Protein AF-A0A1G9X9G5-F1 (afdb_monomer)

Solvent-accessible surface area (backbone atoms only — not comparable to full-atom values): 7232 Å² total; per-residue (Å²): 99,70,70,59,36,52,51,33,50,52,51,41,43,50,40,53,40,48,45,57,57,47,45,21,74,37,79,65,24,76,74,40,102,85,41,44,42,67,94,34,72,64,38,54,49,52,40,50,50,49,48,48,66,48,49,55,49,48,52,45,43,72,76,61,45,75,68,42,57,58,57,50,48,52,53,42,47,54,49,44,67,50,30,52,58,50,38,52,50,51,53,60,44,34,76,73,78,50,86,47,74,67,59,52,50,43,42,52,43,25,53,51,39,44,52,39,42,52,51,31,51,53,47,71,64,60,69,78,90,75,82,128

Radius of gyration: 16.5 Å; Cα contacts (8 Å, |Δi|>4): 111; chains: 1; bounding box: 45×24×54 Å

Sequence (132 aa):
MKRKVIIFTIISALLYSLIIILTTLTPLADMGENANQFNTAGMWLAVGMVLFCYFVPLLFFLFGLTWIKYVMAALCGIGLLSFLPMFLGILLYMTKDGVSFILFAVLVTCGAGIIINLMWYFAAFRTNRLKS

Mean predicted aligned error: 6.29 Å

pLDDT: mean 83.93, std 9.96, range [38.59, 93.31]

Secondary structure (DSSP, 8-state):
-HHHHHHHHHHHHHHHHHHHHHHHTSGGGGS-TTPPPTT-HHHHHHHHHHHHHHHHHHHHHHTT-TTHHHHHHHHHHHHHHHHHHHHHHHHHHHHHH---HHHHHHHHHHHHHHHHHHHHHHHHH-------

Organism: NCBI:txid482461

Structure (mmCIF, N/CA/C/O backbone):
data_AF-A0A1G9X9G5-F1
#
_entry.id   AF-A0A1G9X9G5-F1
#
loop_
_atom_site.group_PDB
_atom_site.id
_atom_site.type_symbol
_atom_site.label_atom_id
_atom_site.label_alt_id
_atom_site.label_comp_id
_atom_site.label_asym_id
_atom_site.label_entity_id
_atom_site.label_seq_id
_atom_site.pdbx_PDB_ins_code
_atom_site.Cartn_x
_atom_site.Cartn_y
_atom_site.Cartn_z
_atom_site.occupancy
_atom_site.B_iso_or_equiv
_atom_site.auth_seq_id
_atom_site.auth_comp_id
_atom_site.auth_asym_id
_atom_site.auth_atom_id
_atom_site.pdbx_PDB_model_num
ATOM 1 N N . MET A 1 1 ? -11.070 7.541 16.615 1.00 60.31 1 MET A N 1
ATOM 2 C CA . MET A 1 1 ? -10.444 6.288 16.126 1.00 60.31 1 MET A CA 1
ATOM 3 C C . MET A 1 1 ? -10.942 5.902 14.741 1.00 60.31 1 MET A C 1
ATOM 5 O O . MET A 1 1 ? -10.125 5.900 13.832 1.00 60.31 1 MET A O 1
ATOM 9 N N . LYS A 1 2 ? -12.256 5.689 14.545 1.00 70.38 2 LYS A N 1
ATOM 10 C CA . LYS A 1 2 ? -12.837 5.224 13.267 1.00 70.38 2 LYS A CA 1
ATOM 11 C C . LYS A 1 2 ? -12.366 6.005 12.027 1.00 70.38 2 LYS A C 1
ATOM 13 O O . LYS A 1 2 ? -11.862 5.399 11.096 1.00 70.38 2 LYS A O 1
ATOM 18 N N . ARG A 1 3 ? -12.403 7.346 12.059 1.00 81.00 3 ARG A N 1
ATOM 19 C CA . ARG A 1 3 ? -11.950 8.202 10.940 1.00 81.00 3 ARG A CA 1
ATOM 20 C C . ARG A 1 3 ? -10.485 7.983 10.531 1.00 81.00 3 ARG A C 1
ATOM 22 O O . ARG A 1 3 ? -10.195 7.986 9.346 1.00 81.00 3 ARG A O 1
ATOM 29 N N . LYS A 1 4 ? -9.568 7.778 11.486 1.00 83.69 4 LYS A N 1
ATOM 30 C CA . LYS A 1 4 ? -8.143 7.543 11.176 1.00 83.69 4 LYS A CA 1
ATOM 31 C C . LYS A 1 4 ? -7.939 6.185 10.507 1.00 83.69 4 LYS A C 1
ATOM 33 O O . LYS A 1 4 ? -7.230 6.109 9.518 1.00 83.69 4 LYS A O 1
ATOM 38 N N . VAL A 1 5 ? -8.611 5.151 11.019 1.00 82.81 5 VAL A N 1
ATOM 39 C CA . VAL A 1 5 ? -8.597 3.801 10.434 1.00 82.81 5 VAL A CA 1
ATOM 40 C C . VAL A 1 5 ? -9.114 3.845 8.996 1.00 82.81 5 VAL A C 1
ATOM 42 O O . VAL A 1 5 ? -8.434 3.354 8.108 1.00 82.81 5 VAL A O 1
ATOM 45 N N . ILE A 1 6 ? -10.243 4.523 8.755 1.00 85.75 6 ILE A N 1
ATOM 46 C CA . ILE A 1 6 ? -10.819 4.683 7.410 1.00 85.75 6 ILE A CA 1
ATOM 47 C C . ILE A 1 6 ? -9.835 5.379 6.461 1.00 85.75 6 ILE A C 1
ATOM 49 O O . ILE A 1 6 ? -9.564 4.864 5.381 1.00 85.75 6 ILE A O 1
ATOM 53 N N . ILE A 1 7 ? -9.266 6.517 6.875 1.00 88.25 7 ILE A N 1
ATOM 54 C CA . ILE A 1 7 ? -8.310 7.273 6.051 1.00 88.25 7 ILE A CA 1
ATOM 55 C C . ILE A 1 7 ? -7.086 6.414 5.717 1.00 88.25 7 ILE A C 1
ATOM 57 O O . ILE A 1 7 ? -6.708 6.326 4.554 1.00 88.25 7 ILE A O 1
ATOM 61 N N . PHE A 1 8 ? -6.488 5.743 6.704 1.00 88.19 8 PHE A N 1
ATOM 62 C CA . PHE A 1 8 ? -5.314 4.904 6.464 1.00 88.19 8 PHE A CA 1
ATOM 63 C C . PHE A 1 8 ? -5.625 3.680 5.598 1.00 88.19 8 PHE A C 1
ATOM 65 O O . PHE A 1 8 ? -4.789 3.305 4.784 1.00 88.19 8 PHE A O 1
ATOM 72 N N . THR A 1 9 ? -6.820 3.090 5.704 1.0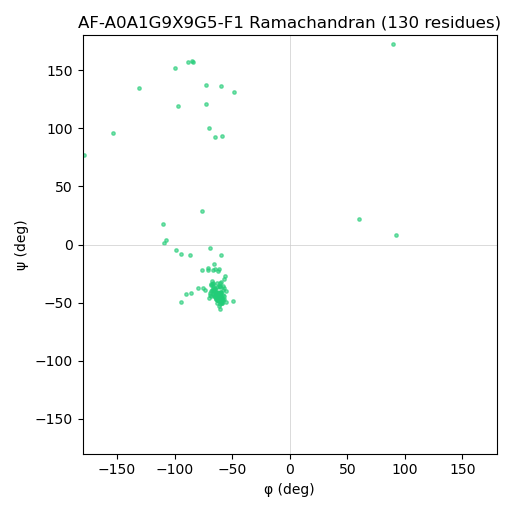0 86.69 9 THR A N 1
ATOM 73 C CA . THR A 1 9 ? -7.247 2.002 4.812 1.00 86.69 9 THR A CA 1
ATOM 74 C C . THR A 1 9 ? -7.371 2.480 3.369 1.00 86.69 9 THR A C 1
ATOM 76 O O . THR A 1 9 ? -6.858 1.812 2.477 1.00 86.69 9 THR A O 1
ATOM 79 N N . ILE A 1 10 ? -7.989 3.642 3.135 1.00 89.00 10 ILE A N 1
ATOM 80 C CA . ILE A 1 10 ? -8.127 4.210 1.786 1.00 89.00 10 ILE A CA 1
ATOM 81 C C . ILE A 1 10 ? -6.750 4.541 1.203 1.00 89.00 10 ILE A C 1
ATOM 83 O O . ILE A 1 10 ? -6.456 4.158 0.075 1.00 89.00 10 ILE A O 1
ATOM 87 N N . ILE A 1 11 ? -5.881 5.200 1.976 1.00 90.31 11 ILE A N 1
ATOM 88 C CA . ILE A 1 11 ? -4.522 5.532 1.523 1.00 90.31 11 ILE A CA 1
ATOM 89 C C . ILE A 1 11 ? -3.727 4.255 1.224 1.00 90.31 11 ILE A C 1
ATOM 91 O O . ILE A 1 11 ? -3.069 4.185 0.192 1.00 90.31 11 ILE A O 1
ATOM 95 N N . SER A 1 12 ? -3.809 3.234 2.083 1.00 87.88 12 SER A N 1
ATOM 96 C CA . SER A 1 12 ? -3.130 1.950 1.861 1.00 87.88 12 SER A CA 1
ATOM 97 C C . SER A 1 12 ? -3.620 1.271 0.576 1.00 87.88 12 SER A C 1
ATOM 99 O O . SER A 1 12 ? -2.797 0.870 -0.241 1.00 87.88 12 SER A O 1
ATOM 101 N N . ALA A 1 13 ? -4.936 1.242 0.331 1.00 89.56 13 ALA A N 1
ATOM 102 C CA . ALA A 1 13 ? -5.514 0.680 -0.892 1.00 89.56 13 ALA A CA 1
ATOM 103 C C . ALA A 1 13 ? -5.041 1.413 -2.161 1.00 89.56 13 ALA A C 1
ATOM 105 O O . ALA A 1 13 ? -4.697 0.778 -3.161 1.00 89.56 13 ALA A O 1
ATOM 106 N N . LEU A 1 14 ? -4.986 2.748 -2.113 1.00 91.25 14 LEU A N 1
ATOM 107 C CA . LEU A 1 14 ? -4.493 3.569 -3.221 1.00 91.25 14 LEU A CA 1
ATOM 108 C C . LEU A 1 14 ? -3.002 3.337 -3.476 1.00 91.25 14 LEU A C 1
ATOM 110 O O . LEU A 1 14 ? -2.611 3.152 -4.624 1.00 91.25 14 LEU A O 1
ATOM 114 N N . LEU A 1 15 ? -2.180 3.290 -2.424 1.00 90.12 15 LEU A N 1
ATOM 115 C CA . LEU A 1 15 ? -0.746 3.007 -2.542 1.00 90.12 15 LEU A CA 1
ATOM 116 C C . LEU A 1 15 ? -0.495 1.618 -3.131 1.00 90.12 15 LEU A C 1
ATOM 118 O O . LEU A 1 15 ? 0.358 1.464 -3.998 1.00 90.12 15 LEU A O 1
ATOM 122 N N . TYR A 1 16 ? -1.263 0.619 -2.704 1.00 88.75 16 TYR A N 1
ATOM 123 C CA . TYR A 1 16 ? -1.141 -0.742 -3.213 1.00 88.75 16 TYR A CA 1
ATOM 124 C C . TYR A 1 16 ? -1.533 -0.837 -4.693 1.00 88.75 16 TYR A C 1
ATOM 126 O O . TYR A 1 16 ? -0.837 -1.460 -5.492 1.00 88.75 16 TYR A O 1
ATOM 134 N N . SER A 1 17 ? -2.609 -0.148 -5.078 1.00 90.88 17 SER A N 1
ATOM 135 C CA . SER A 1 17 ? -3.030 -0.039 -6.480 1.00 90.88 17 SER A CA 1
ATOM 136 C C . SER A 1 17 ? -1.974 0.676 -7.328 1.00 90.88 17 SER A C 1
ATOM 138 O O . SER A 1 17 ? -1.670 0.242 -8.438 1.00 90.88 17 SER A O 1
ATOM 140 N N . LEU A 1 18 ? -1.367 1.738 -6.787 1.00 90.38 18 LEU A N 1
ATOM 141 C CA . LEU A 1 18 ? -0.300 2.481 -7.450 1.00 90.38 18 LEU A CA 1
ATOM 142 C C . LEU A 1 18 ? 0.941 1.610 -7.667 1.00 90.38 18 LEU A C 1
ATOM 144 O O . LEU A 1 18 ? 1.526 1.657 -8.743 1.00 90.38 18 LEU A O 1
ATOM 148 N N . ILE A 1 19 ? 1.314 0.777 -6.692 1.00 89.44 19 ILE A N 1
ATOM 149 C CA . ILE A 1 19 ? 2.415 -0.182 -6.847 1.00 89.44 19 ILE A CA 1
ATOM 150 C C . ILE A 1 19 ? 2.157 -1.162 -7.982 1.00 89.44 19 ILE A C 1
ATOM 152 O O . ILE A 1 19 ? 3.057 -1.379 -8.790 1.00 89.44 19 ILE A O 1
ATOM 156 N N . ILE A 1 20 ? 0.953 -1.730 -8.076 1.00 88.94 20 ILE A N 1
ATOM 157 C CA . ILE A 1 20 ? 0.626 -2.656 -9.169 1.00 88.94 20 ILE A CA 1
ATOM 158 C C . ILE A 1 20 ? 0.883 -1.971 -10.511 1.00 88.94 20 ILE A C 1
ATOM 160 O O . ILE A 1 20 ? 1.616 -2.503 -11.336 1.00 88.94 20 ILE A O 1
ATOM 164 N N . ILE A 1 21 ? 0.379 -0.751 -10.695 1.00 89.50 21 ILE A N 1
ATOM 165 C CA . ILE A 1 21 ? 0.568 -0.003 -11.943 1.00 89.50 21 ILE A CA 1
ATOM 166 C C . ILE A 1 21 ? 2.053 0.305 -12.182 1.00 89.50 21 ILE A C 1
ATOM 168 O O . ILE A 1 21 ? 2.574 0.015 -13.256 1.00 89.50 21 ILE A O 1
ATOM 172 N N . LEU A 1 22 ? 2.760 0.858 -11.193 1.00 89.19 22 LEU A N 1
ATOM 173 C CA . LEU A 1 22 ? 4.161 1.251 -11.356 1.00 89.19 22 LEU A CA 1
ATOM 174 C C . LEU A 1 22 ? 5.078 0.056 -11.638 1.00 89.19 22 LEU A C 1
ATOM 176 O O . LEU A 1 22 ? 6.004 0.170 -12.432 1.00 89.19 22 LEU A O 1
ATOM 180 N N . THR A 1 23 ? 4.816 -1.096 -11.024 1.00 85.56 23 THR A N 1
ATOM 181 C CA . THR A 1 23 ? 5.619 -2.311 -11.235 1.00 85.56 23 THR A CA 1
ATOM 182 C C . THR A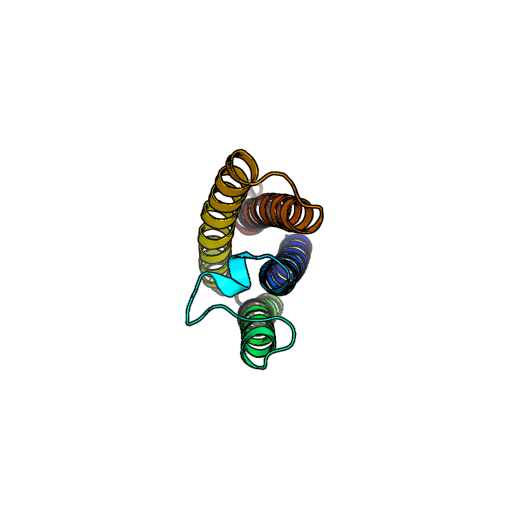 1 23 ? 5.452 -2.872 -12.641 1.00 85.56 23 THR A C 1
ATOM 184 O O . THR A 1 23 ? 6.444 -3.300 -13.226 1.00 85.56 23 THR A O 1
ATOM 187 N N . THR A 1 24 ? 4.265 -2.748 -13.244 1.00 87.31 24 THR A N 1
ATOM 188 C CA . THR A 1 24 ? 4.061 -3.099 -14.662 1.00 87.31 24 THR A CA 1
ATOM 189 C C . THR A 1 24 ? 4.822 -2.196 -15.646 1.00 87.31 24 THR A C 1
ATOM 191 O O . THR A 1 24 ? 4.981 -2.561 -16.807 1.00 87.31 24 THR A O 1
ATOM 194 N N . LEU A 1 25 ? 5.295 -1.025 -15.196 1.00 86.12 25 LEU A N 1
ATOM 195 C CA . LEU A 1 25 ? 6.110 -0.087 -15.980 1.00 86.12 25 LEU A CA 1
ATOM 196 C C . LEU A 1 25 ? 7.618 -0.279 -15.758 1.00 86.12 25 LEU A C 1
ATOM 198 O O . LEU A 1 25 ? 8.429 0.368 -16.419 1.00 86.12 25 LEU A O 1
ATOM 202 N N . THR A 1 26 ? 8.008 -1.119 -14.797 1.00 84.50 26 THR A N 1
ATOM 203 C CA . THR A 1 26 ? 9.417 -1.451 -14.554 1.00 84.50 26 THR A CA 1
ATOM 204 C C . THR A 1 26 ? 9.850 -2.646 -15.401 1.00 84.50 26 THR A C 1
ATOM 206 O O . THR A 1 26 ? 9.017 -3.500 -15.704 1.00 84.50 26 THR A O 1
ATOM 209 N N . PRO A 1 27 ? 11.159 -2.799 -15.679 1.00 75.62 27 PRO A N 1
ATOM 210 C CA . PRO A 1 27 ? 11.690 -4.008 -16.316 1.00 75.62 27 PRO A CA 1
ATOM 211 C C . PRO A 1 27 ? 11.432 -5.299 -15.515 1.00 75.62 27 PRO A C 1
ATOM 213 O O . PRO A 1 27 ? 11.640 -6.390 -16.031 1.00 75.62 27 PRO A O 1
ATOM 216 N N . LEU A 1 28 ? 10.939 -5.213 -14.269 1.00 72.06 28 LEU A N 1
ATOM 217 C CA . LEU A 1 28 ? 10.496 -6.382 -13.504 1.00 72.06 28 LEU A CA 1
ATOM 218 C C . LEU A 1 28 ? 9.257 -7.050 -14.124 1.00 72.06 28 LEU A C 1
ATOM 220 O O . LEU A 1 28 ? 9.024 -8.229 -13.866 1.00 72.06 28 LEU A O 1
ATOM 224 N N . ALA A 1 29 ? 8.479 -6.328 -14.939 1.00 78.12 29 ALA A N 1
ATOM 225 C CA . ALA A 1 29 ? 7.330 -6.882 -15.652 1.00 78.12 29 ALA A CA 1
ATOM 226 C C . ALA A 1 29 ? 7.728 -7.942 -16.694 1.00 78.12 29 ALA A C 1
ATOM 228 O O . ALA A 1 29 ? 6.906 -8.784 -17.037 1.00 78.12 29 ALA A O 1
ATOM 229 N N . ASP A 1 30 ? 8.986 -7.939 -17.143 1.00 77.69 30 ASP A N 1
ATOM 230 C CA . ASP A 1 30 ? 9.501 -8.886 -18.138 1.00 77.69 30 ASP A CA 1
ATOM 231 C C . ASP A 1 30 ? 10.275 -10.056 -17.501 1.00 77.69 30 ASP A C 1
ATOM 233 O O . ASP A 1 30 ? 10.690 -10.984 -18.192 1.00 77.69 30 ASP A O 1
ATOM 237 N N . MET A 1 31 ? 10.476 -10.044 -16.176 1.00 72.94 31 MET A N 1
ATOM 238 C CA . MET A 1 31 ? 11.286 -11.050 -15.471 1.00 72.94 31 MET A CA 1
ATOM 239 C C . MET A 1 31 ? 10.515 -12.308 -15.048 1.00 72.94 31 MET A C 1
ATOM 241 O O . MET A 1 31 ? 11.132 -13.264 -14.581 1.00 72.94 31 MET A O 1
ATOM 245 N N . GLY A 1 32 ? 9.186 -12.326 -15.165 1.00 68.19 32 GLY A N 1
ATOM 246 C CA . GLY A 1 32 ? 8.363 -13.463 -14.749 1.00 68.19 32 GLY A CA 1
ATOM 247 C C . GLY A 1 32 ? 7.370 -13.883 -15.823 1.00 68.19 32 GLY A C 1
ATOM 248 O O . GLY A 1 32 ? 6.645 -13.044 -16.343 1.00 68.19 32 GLY A O 1
ATOM 249 N N . GLU A 1 33 ? 7.257 -15.189 -16.086 1.00 69.50 33 GLU A N 1
ATOM 250 C CA . GLU A 1 33 ? 6.268 -15.746 -17.033 1.00 69.50 33 GLU A CA 1
ATOM 251 C C . GLU A 1 33 ? 4.819 -15.350 -16.694 1.00 69.50 33 GLU A C 1
ATOM 253 O O . GLU A 1 33 ? 3.978 -15.255 -17.581 1.00 69.50 33 GLU A O 1
ATOM 258 N N . ASN A 1 34 ? 4.534 -15.088 -15.411 1.00 73.19 34 ASN A N 1
ATOM 259 C CA . ASN A 1 34 ? 3.225 -14.658 -14.904 1.00 73.19 34 ASN A CA 1
ATOM 260 C C . ASN A 1 34 ? 3.209 -13.191 -14.435 1.00 73.19 34 ASN A C 1
ATOM 262 O O . ASN A 1 34 ? 2.348 -12.800 -13.643 1.00 73.19 34 ASN A O 1
ATOM 266 N N . ALA A 1 35 ? 4.190 -12.382 -14.836 1.00 71.44 35 ALA A N 1
ATOM 267 C CA . ALA A 1 35 ? 4.238 -10.982 -14.447 1.00 71.44 35 ALA A CA 1
ATOM 268 C C . ALA A 1 35 ? 3.170 -10.172 -15.201 1.00 71.44 35 ALA A C 1
ATOM 270 O O . ALA A 1 35 ? 2.944 -10.338 -16.399 1.00 71.44 35 ALA A O 1
ATOM 271 N N . ASN A 1 36 ? 2.485 -9.281 -14.482 1.00 77.81 36 ASN A N 1
ATOM 272 C CA . ASN A 1 36 ? 1.476 -8.419 -15.088 1.00 77.81 36 ASN A CA 1
ATOM 273 C C . ASN A 1 36 ? 2.154 -7.342 -15.939 1.00 77.81 36 ASN A C 1
ATOM 275 O O . ASN A 1 36 ? 2.902 -6.515 -15.417 1.00 77.81 36 ASN A O 1
ATOM 279 N N . GLN A 1 37 ? 1.830 -7.312 -17.229 1.00 85.25 37 GLN A N 1
ATOM 280 C CA . GLN A 1 37 ? 2.249 -6.235 -18.122 1.00 85.25 37 GLN A CA 1
ATOM 281 C C . GLN A 1 37 ? 1.294 -5.045 -18.044 1.00 85.25 37 GLN A C 1
ATOM 283 O O . GLN A 1 37 ? 0.117 -5.176 -17.673 1.00 85.25 37 GLN A O 1
ATOM 288 N N . PHE A 1 38 ? 1.803 -3.872 -18.416 1.00 86.75 38 PHE A N 1
ATOM 289 C CA . PHE A 1 38 ? 1.028 -2.642 -18.387 1.00 86.75 38 PHE A CA 1
ATOM 290 C C . PHE A 1 38 ? -0.208 -2.753 -19.288 1.00 86.75 38 PHE A C 1
ATOM 292 O O . PHE A 1 38 ? -0.144 -3.251 -20.410 1.00 86.75 38 PHE A O 1
ATOM 299 N N . ASN A 1 39 ? -1.345 -2.275 -18.781 1.00 85.88 39 ASN A N 1
ATOM 300 C CA . ASN A 1 39 ? -2.635 -2.268 -19.476 1.00 85.88 39 ASN A CA 1
ATOM 301 C C . ASN A 1 39 ? -3.186 -3.655 -19.881 1.00 85.88 39 ASN A C 1
ATOM 303 O O . ASN A 1 39 ? -4.040 -3.761 -20.761 1.00 85.88 39 ASN A O 1
ATOM 307 N N . THR A 1 40 ? -2.745 -4.728 -19.223 1.00 87.88 40 THR A N 1
ATOM 308 C CA . THR A 1 40 ? -3.342 -6.061 -19.399 1.00 87.88 40 THR A CA 1
ATOM 309 C C . THR A 1 40 ? -4.566 -6.267 -18.510 1.00 87.88 40 THR A C 1
ATOM 311 O O . THR A 1 40 ? -4.717 -5.637 -17.460 1.00 87.88 40 THR A O 1
ATOM 314 N N . ALA A 1 41 ? -5.434 -7.211 -18.890 1.00 86.88 41 ALA A N 1
ATOM 315 C CA . ALA A 1 41 ? -6.555 -7.628 -18.046 1.00 86.88 41 ALA A CA 1
ATOM 316 C C . ALA A 1 41 ? -6.077 -8.118 -16.664 1.00 86.88 41 ALA A C 1
ATOM 318 O O . ALA A 1 41 ? -6.708 -7.805 -15.658 1.00 86.88 41 ALA A O 1
ATOM 319 N N . GLY A 1 42 ? -4.932 -8.810 -16.601 1.00 85.38 42 GLY A N 1
ATOM 320 C CA . GLY A 1 42 ? -4.321 -9.267 -15.347 1.00 85.38 42 GLY A CA 1
ATOM 321 C C . GLY A 1 42 ? -3.971 -8.121 -14.393 1.00 85.38 42 GLY A C 1
ATOM 322 O O . GLY A 1 42 ? -4.288 -8.195 -13.204 1.00 85.38 42 GLY A O 1
ATOM 323 N N . MET A 1 43 ? -3.419 -7.016 -14.913 1.00 89.50 43 MET A N 1
ATOM 324 C CA . MET A 1 43 ? -3.136 -5.812 -14.121 1.00 89.50 43 MET A CA 1
ATOM 325 C C . MET A 1 43 ? -4.415 -5.223 -13.512 1.00 89.50 43 MET A C 1
ATOM 327 O O . MET A 1 43 ? -4.479 -4.984 -12.305 1.00 89.50 43 MET A O 1
ATOM 331 N N . TRP A 1 44 ? -5.446 -5.001 -14.331 1.00 88.31 44 TRP A N 1
ATOM 332 C CA . TRP A 1 44 ? -6.703 -4.402 -13.872 1.00 88.31 44 TRP A CA 1
ATOM 333 C C . TRP A 1 44 ? -7.467 -5.313 -12.905 1.00 88.31 44 TRP A C 1
ATOM 335 O O . TRP A 1 44 ? -8.042 -4.820 -11.934 1.00 88.31 44 TRP A O 1
ATOM 345 N N . LEU A 1 45 ? -7.419 -6.633 -13.110 1.00 88.75 45 LEU A N 1
ATOM 346 C CA . LEU A 1 45 ? -7.964 -7.613 -12.168 1.00 88.75 45 LEU A CA 1
ATOM 347 C C . LEU A 1 45 ? -7.229 -7.574 -10.827 1.00 88.75 45 LEU A C 1
ATOM 349 O O . LEU A 1 45 ? -7.881 -7.596 -9.785 1.00 88.75 45 LEU A O 1
ATOM 353 N N . ALA A 1 46 ? -5.899 -7.455 -10.829 1.00 88.06 46 ALA A N 1
ATOM 354 C CA . ALA A 1 46 ? -5.123 -7.322 -9.598 1.00 88.06 46 ALA A CA 1
ATOM 355 C C . ALA A 1 46 ? -5.494 -6.041 -8.829 1.00 88.06 46 ALA A C 1
ATOM 357 O O . ALA A 1 46 ? -5.732 -6.100 -7.622 1.00 88.06 46 ALA A O 1
ATOM 358 N N . VAL A 1 47 ? -5.621 -4.902 -9.522 1.00 90.31 47 VAL A N 1
ATOM 359 C CA . VAL A 1 47 ? -6.095 -3.643 -8.916 1.00 90.31 47 VAL A CA 1
ATOM 360 C C . VAL A 1 47 ? -7.505 -3.815 -8.347 1.00 90.31 47 VAL A C 1
ATOM 362 O O . VAL A 1 47 ? -7.746 -3.489 -7.185 1.00 90.31 47 VAL A O 1
ATOM 365 N N . GLY A 1 48 ? -8.428 -4.380 -9.128 1.00 89.38 48 GLY A N 1
ATOM 366 C CA . GLY A 1 48 ? -9.800 -4.638 -8.694 1.00 89.38 48 GLY A CA 1
ATOM 367 C C . GLY A 1 48 ? -9.869 -5.536 -7.457 1.00 89.38 48 GLY A C 1
ATOM 368 O O . GLY A 1 48 ? -10.596 -5.225 -6.514 1.00 89.38 48 GLY A O 1
ATOM 369 N N . MET A 1 49 ? -9.064 -6.600 -7.416 1.00 88.69 49 MET A N 1
ATOM 370 C CA . MET A 1 49 ? -8.995 -7.530 -6.287 1.00 88.69 49 MET A CA 1
ATOM 371 C C . MET A 1 49 ? -8.480 -6.848 -5.019 1.00 88.69 49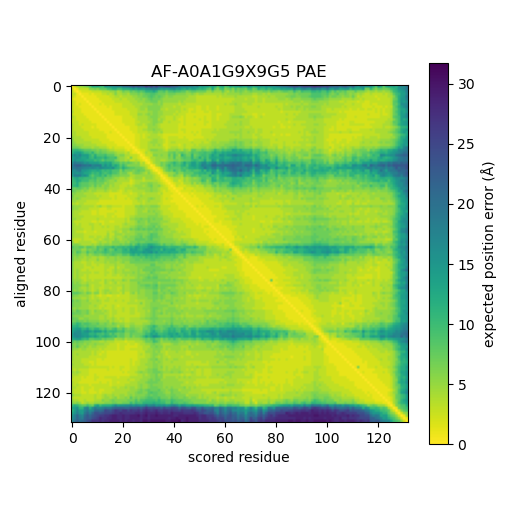 MET A C 1
ATOM 373 O O . MET A 1 49 ? -9.038 -7.038 -3.940 1.00 88.69 49 MET A O 1
ATOM 377 N N . VAL A 1 50 ? -7.452 -6.006 -5.136 1.00 89.19 50 VAL A N 1
ATOM 378 C CA . VAL A 1 50 ? -6.933 -5.228 -4.005 1.00 89.19 50 VAL A CA 1
ATOM 379 C C . VAL A 1 50 ? -7.989 -4.263 -3.481 1.00 89.19 50 VAL A C 1
ATOM 381 O O . VAL A 1 50 ? -8.249 -4.237 -2.278 1.00 89.19 50 VAL A O 1
ATOM 384 N N . LEU A 1 51 ? -8.649 -3.510 -4.363 1.00 89.88 51 LEU A N 1
ATOM 385 C CA . LEU A 1 51 ? -9.720 -2.603 -3.956 1.00 89.88 51 LEU A CA 1
ATOM 386 C C . LEU A 1 51 ? -10.854 -3.372 -3.272 1.00 89.88 51 LEU A C 1
ATOM 388 O O . LEU A 1 51 ? -11.302 -2.960 -2.205 1.00 89.88 51 LEU A O 1
ATOM 392 N N . PHE A 1 52 ? -11.265 -4.517 -3.817 1.00 90.12 52 PHE A N 1
ATOM 393 C CA . PHE A 1 52 ? -12.284 -5.370 -3.209 1.00 90.12 52 PHE A CA 1
ATOM 394 C C . PHE A 1 52 ? -11.881 -5.830 -1.800 1.00 90.12 52 PHE A C 1
ATOM 396 O O . PHE A 1 52 ? -12.632 -5.626 -0.843 1.00 90.12 52 PHE A O 1
ATOM 403 N N . CYS A 1 53 ? -10.665 -6.359 -1.644 1.00 87.81 53 CYS A N 1
ATOM 404 C CA . CYS A 1 53 ? -10.127 -6.800 -0.358 1.00 87.81 53 CYS A CA 1
ATOM 405 C C . CYS A 1 53 ? -10.046 -5.673 0.679 1.00 87.81 53 CYS A C 1
ATOM 407 O O . CYS A 1 53 ? -10.212 -5.941 1.864 1.00 87.81 53 CYS A O 1
ATOM 409 N N . TYR A 1 54 ? -9.817 -4.422 0.273 1.00 86.38 54 TYR A N 1
ATOM 410 C CA . TYR A 1 54 ? -9.760 -3.284 1.197 1.00 86.38 54 TYR A CA 1
ATOM 411 C C . TYR A 1 54 ? -11.139 -2.676 1.491 1.00 86.38 54 TYR A C 1
ATOM 413 O O . TYR A 1 54 ? -11.434 -2.356 2.647 1.00 86.38 54 TYR A O 1
ATOM 421 N N . PHE A 1 55 ? -12.002 -2.522 0.483 1.00 87.94 55 PHE A N 1
ATOM 422 C CA . PHE A 1 55 ? -13.309 -1.879 0.639 1.00 87.94 55 PHE A CA 1
ATOM 423 C C . PHE A 1 55 ? -14.332 -2.766 1.344 1.00 87.94 55 PHE A C 1
ATOM 425 O O . PHE A 1 55 ? -15.093 -2.253 2.162 1.00 87.94 55 PHE A O 1
ATOM 432 N N . VAL A 1 56 ? -14.346 -4.078 1.096 1.00 90.25 56 VAL A N 1
ATOM 433 C CA . VAL A 1 56 ? -15.334 -4.977 1.716 1.00 90.25 56 VAL A CA 1
ATOM 434 C C . VAL A 1 56 ? -15.220 -4.979 3.251 1.00 90.25 56 VAL A C 1
ATOM 436 O O . VAL A 1 56 ? -16.209 -4.666 3.920 1.00 90.25 56 VAL A O 1
ATOM 439 N N . PRO A 1 57 ? -14.040 -5.211 3.858 1.00 84.31 57 PRO A N 1
ATOM 440 C CA . PRO A 1 57 ? -13.872 -5.100 5.307 1.00 84.31 57 PRO A CA 1
ATOM 441 C C . PRO A 1 57 ? -14.113 -3.683 5.834 1.00 84.31 57 PRO A C 1
ATOM 443 O O . PRO A 1 57 ? -14.622 -3.516 6.943 1.00 84.31 57 PRO A O 1
ATOM 446 N N . LEU A 1 58 ? -13.780 -2.652 5.050 1.00 86.00 58 LEU A N 1
ATOM 447 C CA . LEU A 1 58 ? -14.027 -1.263 5.430 1.00 86.00 58 LEU A CA 1
ATOM 448 C C . LEU A 1 58 ? -15.528 -0.965 5.546 1.00 86.00 58 LEU A C 1
ATOM 450 O O . LEU A 1 58 ? -15.943 -0.320 6.508 1.00 86.00 58 LEU A O 1
ATOM 454 N N . LEU A 1 59 ? -16.349 -1.469 4.620 1.00 88.00 59 LEU A N 1
ATOM 455 C CA . LEU A 1 59 ? -17.806 -1.351 4.687 1.00 88.00 59 LEU A CA 1
ATOM 456 C C . LEU A 1 59 ? -18.350 -2.030 5.949 1.00 88.00 59 LEU A C 1
ATOM 458 O O . LEU A 1 59 ? -19.083 -1.404 6.713 1.00 88.00 59 LEU A O 1
ATOM 462 N N . PHE A 1 60 ? -17.918 -3.258 6.246 1.00 86.88 60 PHE A N 1
ATOM 463 C CA . PHE A 1 60 ? -18.304 -3.940 7.488 1.00 86.88 60 PHE A CA 1
ATOM 464 C C . PHE A 1 60 ? -17.859 -3.184 8.751 1.00 86.88 60 PHE A C 1
ATOM 466 O O . PHE A 1 60 ? -18.594 -3.138 9.741 1.00 86.88 60 PHE A O 1
ATOM 473 N N . PHE A 1 61 ? -16.694 -2.532 8.718 1.00 82.69 61 PHE A N 1
ATOM 474 C CA . PHE A 1 61 ? -16.223 -1.686 9.817 1.00 82.69 61 PHE A CA 1
ATOM 475 C C . PHE A 1 61 ? -17.116 -0.456 10.025 1.00 82.69 61 PHE A C 1
ATOM 477 O O . PHE A 1 61 ? -17.377 -0.064 11.169 1.00 82.69 61 PHE A O 1
ATOM 484 N N . LEU A 1 62 ? -17.621 0.137 8.938 1.00 83.00 62 LEU A N 1
ATOM 485 C CA . LEU A 1 62 ? -18.575 1.248 8.985 1.00 83.00 62 LEU A CA 1
ATOM 486 C C . LEU A 1 62 ? -19.927 0.819 9.567 1.00 83.00 62 LEU A C 1
ATOM 488 O O . LEU A 1 62 ? -20.482 1.559 10.379 1.00 83.00 62 LEU A O 1
ATOM 492 N N . PHE A 1 63 ? -20.391 -0.397 9.261 1.00 86.19 63 PHE A N 1
ATOM 493 C CA . PHE A 1 63 ? -21.593 -0.996 9.861 1.00 86.19 63 PHE A CA 1
ATOM 494 C C . PHE A 1 63 ? -21.443 -1.356 11.350 1.00 86.19 63 PHE A C 1
ATOM 496 O O . PHE A 1 63 ? -22.406 -1.770 11.989 1.00 86.19 63 PHE A O 1
ATOM 503 N N . GLY A 1 64 ? -20.260 -1.160 11.940 1.00 80.12 64 GLY A N 1
ATOM 504 C CA . GLY A 1 64 ? -20.045 -1.301 13.381 1.00 80.12 64 GLY A CA 1
ATOM 505 C C . GLY A 1 64 ? -19.580 -2.683 13.834 1.00 80.12 64 GLY A C 1
ATOM 506 O O . GLY A 1 64 ? -19.463 -2.899 15.040 1.00 80.12 64 GLY A O 1
ATOM 507 N N . LEU A 1 65 ? -19.244 -3.593 12.911 1.00 81.56 65 LEU A N 1
ATOM 508 C CA . LEU A 1 65 ? -18.664 -4.893 13.251 1.00 81.56 65 LEU A CA 1
ATOM 509 C C . LEU A 1 65 ? -17.238 -4.699 13.777 1.00 81.56 65 LEU A C 1
ATOM 511 O O . LEU A 1 65 ? -16.282 -4.534 13.025 1.00 81.56 65 LEU A O 1
ATOM 515 N N . THR A 1 66 ? -17.071 -4.728 15.096 1.00 75.38 66 THR A N 1
ATOM 516 C CA . THR A 1 66 ? -15.779 -4.468 15.751 1.00 75.38 66 THR A CA 1
ATOM 517 C C . THR A 1 66 ? -14.754 -5.584 15.557 1.00 75.38 66 THR A C 1
ATOM 519 O O . THR A 1 66 ? -13.560 -5.320 15.691 1.00 75.38 66 THR A O 1
ATOM 522 N N . TRP A 1 67 ? -15.177 -6.805 15.219 1.00 81.12 67 TRP A N 1
ATOM 523 C CA . TRP A 1 67 ? -14.294 -7.949 14.957 1.00 81.12 67 TRP A CA 1
ATOM 524 C C . TRP A 1 67 ? -13.614 -7.881 13.581 1.00 81.12 67 TRP A C 1
ATOM 526 O O . TRP A 1 67 ? -12.528 -8.431 13.407 1.00 81.12 67 TRP A O 1
ATOM 536 N N . ILE A 1 68 ? -14.173 -7.128 12.625 1.00 86.00 68 ILE A N 1
ATOM 537 C CA . ILE A 1 68 ? -13.595 -6.982 11.279 1.00 86.00 68 ILE A CA 1
ATOM 538 C C . ILE A 1 68 ? -12.194 -6.349 11.315 1.00 86.00 68 ILE A C 1
ATOM 540 O O . ILE A 1 68 ? -11.391 -6.548 10.407 1.00 86.00 68 ILE A O 1
ATOM 544 N N . LYS A 1 69 ? -11.857 -5.633 12.400 1.00 80.69 69 LYS A N 1
ATOM 545 C CA . LYS A 1 69 ? -10.523 -5.057 12.616 1.00 80.69 69 LYS A CA 1
ATOM 546 C C . LYS A 1 69 ? -9.416 -6.117 12.581 1.00 80.69 69 LYS A C 1
ATOM 548 O O . LYS A 1 69 ? -8.306 -5.792 12.184 1.00 80.69 69 LYS A O 1
ATOM 553 N N . TYR A 1 70 ? -9.708 -7.364 12.963 1.00 85.56 70 TYR A N 1
ATOM 554 C CA . TYR A 1 70 ? -8.745 -8.467 12.894 1.00 85.56 70 TYR A CA 1
ATOM 555 C C . TYR A 1 70 ? -8.523 -8.931 11.451 1.00 85.56 70 TYR A C 1
ATOM 557 O O . TYR A 1 70 ? -7.386 -9.164 11.058 1.00 85.56 70 TYR A O 1
ATOM 565 N N . VAL A 1 71 ? -9.583 -8.976 10.637 1.00 87.31 71 VAL A N 1
ATOM 566 C CA . VAL A 1 71 ? -9.483 -9.266 9.196 1.00 87.31 71 VAL A CA 1
ATOM 567 C C . VAL A 1 71 ? -8.687 -8.169 8.492 1.00 87.31 71 VAL A C 1
ATOM 569 O O . VAL A 1 71 ? -7.744 -8.453 7.761 1.00 87.31 71 VAL A O 1
ATOM 572 N N . MET A 1 72 ? -9.001 -6.902 8.775 1.00 84.88 72 MET A N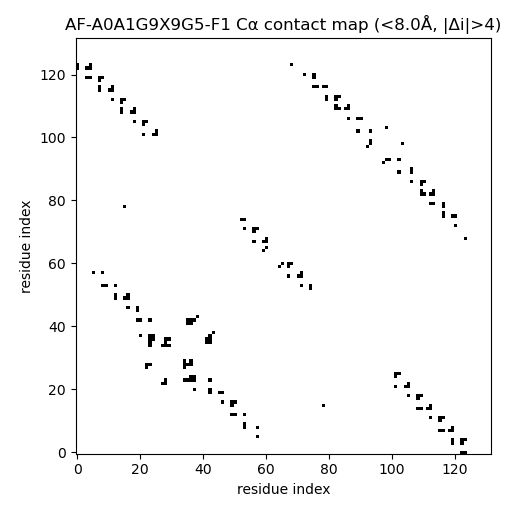 1
ATOM 573 C CA . MET A 1 72 ? -8.242 -5.769 8.240 1.00 84.88 72 MET A CA 1
ATOM 574 C C . MET A 1 72 ? -6.783 -5.785 8.704 1.00 84.88 72 MET A C 1
ATOM 576 O O . MET A 1 72 ? -5.899 -5.441 7.928 1.00 84.88 72 MET A O 1
ATOM 580 N N . ALA A 1 73 ? -6.515 -6.221 9.938 1.00 87.12 73 ALA A N 1
ATOM 581 C CA . ALA A 1 73 ? -5.157 -6.396 10.434 1.00 87.12 73 ALA A CA 1
ATOM 582 C C . ALA A 1 73 ? -4.417 -7.511 9.691 1.00 87.12 73 ALA A C 1
ATOM 584 O O . ALA A 1 73 ? -3.251 -7.330 9.370 1.00 87.12 73 ALA A O 1
ATOM 585 N N . ALA A 1 74 ? -5.068 -8.630 9.367 1.00 87.81 74 ALA A N 1
ATOM 586 C CA . ALA A 1 74 ? -4.455 -9.668 8.541 1.00 87.81 74 ALA A CA 1
ATOM 587 C C . ALA A 1 74 ? -4.117 -9.139 7.135 1.00 87.81 74 ALA A C 1
ATOM 589 O O . ALA A 1 74 ? -2.992 -9.309 6.673 1.00 87.81 74 ALA A O 1
ATOM 590 N N . LEU A 1 75 ? -5.043 -8.417 6.495 1.00 86.38 75 LEU A N 1
ATOM 591 C CA . LEU A 1 75 ? -4.827 -7.811 5.174 1.00 86.38 75 LEU A CA 1
ATOM 592 C C . LEU A 1 75 ? -3.701 -6.769 5.177 1.00 86.38 75 LEU A C 1
ATOM 594 O O . LEU A 1 75 ? -2.846 -6.779 4.297 1.00 86.38 75 LEU A O 1
ATOM 598 N N . CYS A 1 76 ? -3.657 -5.913 6.198 1.00 86.44 76 CYS A N 1
ATOM 599 C CA . CYS A 1 76 ? -2.585 -4.938 6.407 1.00 86.44 76 CYS A CA 1
ATOM 600 C C . CYS A 1 76 ? -1.219 -5.633 6.580 1.00 86.44 76 CYS A C 1
ATOM 602 O O . CYS A 1 76 ? -0.201 -5.165 6.068 1.00 86.44 76 CYS A O 1
ATOM 604 N N . GLY A 1 77 ? -1.209 -6.790 7.249 1.00 86.50 77 GLY A N 1
ATOM 605 C CA . GLY A 1 77 ? -0.025 -7.627 7.439 1.00 86.50 77 GLY A CA 1
ATOM 606 C C . GLY A 1 77 ? 0.464 -8.263 6.142 1.00 86.50 77 GLY A C 1
ATOM 607 O O . GLY A 1 77 ? 1.654 -8.197 5.850 1.00 86.50 77 GLY A O 1
ATOM 608 N N . ILE A 1 78 ? -0.449 -8.800 5.326 1.00 86.75 78 ILE A N 1
ATOM 609 C CA . ILE A 1 78 ? -0.136 -9.292 3.972 1.00 86.75 78 ILE A CA 1
ATOM 610 C C . ILE A 1 78 ? 0.423 -8.152 3.116 1.00 86.75 78 ILE A C 1
ATOM 612 O O . ILE A 1 78 ? 1.404 -8.338 2.395 1.00 86.75 78 ILE A O 1
ATOM 616 N N . GLY A 1 79 ? -0.151 -6.953 3.239 1.00 83.69 79 GLY A N 1
ATOM 617 C CA . GLY A 1 79 ? 0.348 -5.776 2.544 1.00 83.69 79 GLY A CA 1
ATOM 618 C C . GLY A 1 79 ? 1.793 -5.453 2.930 1.00 83.69 79 GLY A C 1
ATOM 619 O O . GLY A 1 79 ? 2.650 -5.330 2.060 1.00 83.69 79 GLY A O 1
ATOM 620 N N . LEU A 1 80 ? 2.097 -5.403 4.230 1.00 87.06 80 LEU A N 1
ATOM 621 C CA . LEU A 1 80 ? 3.463 -5.238 4.749 1.00 87.06 80 LEU A CA 1
ATOM 622 C C . LEU A 1 80 ? 4.424 -6.322 4.253 1.00 87.06 80 LEU A C 1
ATOM 624 O O . LEU A 1 80 ? 5.536 -5.999 3.831 1.00 87.06 80 LEU A O 1
ATOM 628 N N . LEU A 1 81 ? 3.980 -7.582 4.263 1.00 89.06 81 LEU A N 1
ATOM 629 C CA . LEU A 1 81 ? 4.747 -8.720 3.756 1.00 89.06 81 LEU A CA 1
ATOM 630 C C . LEU A 1 81 ? 5.036 -8.600 2.256 1.00 89.06 81 LEU A C 1
ATOM 632 O O . LEU A 1 81 ? 5.992 -9.193 1.781 1.00 89.06 81 LEU A O 1
ATOM 636 N N . SER A 1 82 ? 4.237 -7.833 1.518 1.00 86.44 82 SER A N 1
ATOM 637 C CA . SER A 1 82 ? 4.426 -7.605 0.086 1.00 86.44 82 SER A CA 1
ATOM 638 C C . SER A 1 82 ? 5.323 -6.391 -0.181 1.00 86.44 82 SER A C 1
ATOM 640 O O . SER A 1 82 ? 6.233 -6.461 -1.005 1.00 86.44 82 SER A O 1
ATOM 642 N N . PHE A 1 83 ? 5.136 -5.291 0.561 1.00 88.62 83 PHE A N 1
ATOM 643 C CA . PHE A 1 83 ? 5.942 -4.074 0.404 1.00 88.62 83 PHE A CA 1
ATOM 644 C C . PHE A 1 83 ? 7.404 -4.254 0.833 1.00 88.62 83 PHE A C 1
ATOM 646 O O . PHE A 1 83 ? 8.291 -3.716 0.179 1.00 88.62 83 PHE A O 1
ATOM 653 N N . LEU A 1 84 ? 7.677 -4.989 1.917 1.00 89.25 84 LEU A N 1
ATOM 654 C CA . LEU A 1 84 ? 9.039 -5.189 2.433 1.00 89.25 84 LEU A CA 1
ATOM 655 C C . LEU A 1 84 ? 9.990 -5.887 1.441 1.00 89.25 84 LEU A C 1
ATOM 657 O O . LEU A 1 84 ? 11.038 -5.314 1.135 1.00 89.25 84 LEU A O 1
ATOM 661 N N . PRO A 1 85 ? 9.675 -7.085 0.913 1.00 88.88 85 PRO A N 1
ATOM 662 C CA . PRO A 1 85 ? 10.544 -7.754 -0.047 1.00 88.88 85 PRO A CA 1
ATOM 663 C C . PRO A 1 85 ? 10.629 -6.986 -1.363 1.00 88.88 85 PRO A C 1
ATOM 665 O O . PRO A 1 85 ? 11.698 -6.957 -1.963 1.00 88.88 85 PRO A O 1
ATOM 668 N N . MET A 1 86 ? 9.558 -6.306 -1.789 1.00 87.56 86 MET A N 1
ATOM 669 C CA . MET A 1 86 ? 9.604 -5.450 -2.975 1.00 87.56 86 MET A CA 1
ATOM 670 C C . MET A 1 86 ? 10.556 -4.262 -2.778 1.00 87.56 86 MET A C 1
ATOM 672 O O . MET A 1 86 ? 11.382 -3.990 -3.645 1.00 87.56 86 MET A O 1
ATOM 676 N N . PHE A 1 87 ? 10.505 -3.598 -1.622 1.00 90.06 87 PHE A N 1
ATOM 677 C CA . PHE A 1 87 ? 11.411 -2.502 -1.279 1.00 90.06 87 PHE A CA 1
ATOM 678 C C . PHE A 1 87 ? 12.879 -2.952 -1.292 1.00 90.06 87 PHE A C 1
ATOM 680 O O . PHE A 1 87 ? 13.721 -2.311 -1.919 1.00 90.06 87 PHE A O 1
ATOM 687 N N . LEU A 1 88 ? 13.179 -4.083 -0.643 1.00 89.88 88 LEU A N 1
ATOM 688 C CA . LEU A 1 88 ? 14.530 -4.647 -0.606 1.00 89.88 88 LEU A CA 1
ATOM 689 C C . LEU A 1 88 ? 14.993 -5.130 -1.987 1.00 89.88 88 LEU A C 1
ATOM 691 O O . LEU A 1 88 ? 16.128 -4.865 -2.376 1.00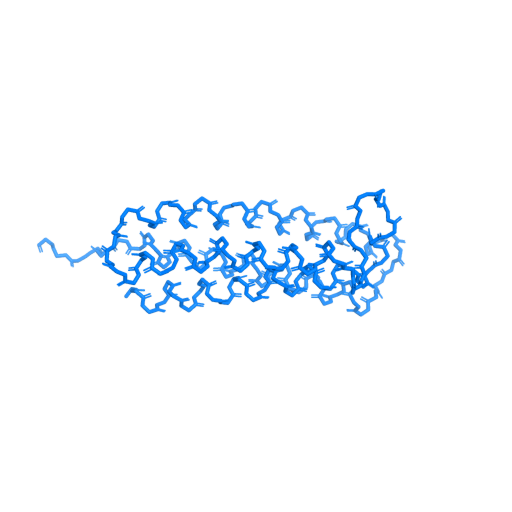 89.88 88 LEU A O 1
ATOM 695 N N . GLY A 1 89 ? 14.122 -5.799 -2.744 1.00 87.50 89 GLY A N 1
ATOM 696 C CA . GLY A 1 89 ? 14.429 -6.292 -4.086 1.00 87.50 89 GLY A CA 1
ATOM 697 C C . GLY A 1 89 ? 14.769 -5.161 -5.053 1.00 87.50 89 GLY A C 1
ATOM 698 O O . GLY A 1 89 ? 15.765 -5.241 -5.767 1.00 87.50 89 GLY A O 1
ATOM 699 N N . ILE A 1 90 ? 14.005 -4.067 -5.017 1.00 88.25 90 ILE A N 1
ATOM 700 C CA . ILE A 1 90 ? 14.259 -2.889 -5.854 1.00 88.25 90 ILE A CA 1
ATOM 701 C C . ILE A 1 90 ? 15.546 -2.176 -5.435 1.00 88.25 90 ILE A C 1
ATOM 703 O O . ILE A 1 90 ? 16.313 -1.773 -6.305 1.00 88.25 90 ILE A O 1
ATOM 707 N N . LEU A 1 91 ? 15.830 -2.065 -4.131 1.00 88.62 91 LEU A N 1
ATOM 708 C CA . LEU A 1 91 ? 17.109 -1.531 -3.648 1.00 88.62 91 LEU A CA 1
ATOM 709 C C . LEU A 1 91 ? 18.300 -2.330 -4.191 1.00 88.62 91 LEU A C 1
ATOM 711 O O . LEU A 1 91 ? 19.257 -1.739 -4.683 1.00 88.62 91 LEU A O 1
ATOM 715 N N . LEU A 1 92 ? 18.233 -3.662 -4.125 1.00 87.31 92 LEU A N 1
ATOM 716 C CA . LEU A 1 92 ? 19.287 -4.545 -4.636 1.00 87.31 92 LEU A CA 1
ATOM 717 C C . LEU A 1 92 ? 19.414 -4.500 -6.163 1.00 87.31 92 LEU A C 1
ATOM 719 O O . LEU A 1 92 ? 20.505 -4.698 -6.690 1.00 87.31 92 LEU A O 1
ATOM 723 N N . TYR A 1 93 ? 18.314 -4.262 -6.874 1.00 85.88 93 TYR A N 1
ATOM 724 C CA . TYR A 1 93 ? 18.333 -4.083 -8.322 1.00 85.88 93 TYR A CA 1
ATOM 725 C C . TYR A 1 93 ? 19.005 -2.757 -8.707 1.00 85.88 93 TYR A C 1
ATOM 727 O O . TYR A 1 93 ? 19.906 -2.727 -9.541 1.00 85.88 93 TYR A O 1
ATOM 735 N N . MET A 1 94 ? 18.647 -1.661 -8.030 1.00 86.50 94 MET A N 1
ATOM 736 C CA . MET A 1 94 ? 19.225 -0.335 -8.279 1.00 86.50 94 MET A CA 1
ATOM 737 C C . MET A 1 94 ? 20.738 -0.273 -8.057 1.00 86.50 94 MET A C 1
ATOM 739 O O . MET A 1 94 ? 21.418 0.490 -8.741 1.00 86.50 94 MET A O 1
ATOM 743 N N . THR A 1 95 ? 21.277 -1.045 -7.107 1.00 85.06 95 THR A N 1
ATOM 744 C CA . THR A 1 95 ? 22.729 -1.079 -6.863 1.00 85.06 95 THR A CA 1
ATOM 745 C C . THR A 1 95 ? 23.503 -1.787 -7.973 1.00 85.06 95 THR A C 1
ATOM 747 O O . THR A 1 95 ? 24.698 -1.533 -8.109 1.00 85.06 95 THR A O 1
ATOM 750 N N . LYS A 1 96 ? 22.850 -2.651 -8.761 1.00 82.69 96 LYS A N 1
ATOM 751 C CA . LYS A 1 96 ? 23.467 -3.395 -9.868 1.00 82.69 96 LYS A CA 1
ATOM 752 C C . LYS A 1 96 ? 23.292 -2.702 -11.216 1.00 82.69 96 LYS A C 1
ATOM 754 O O . LYS A 1 96 ? 24.273 -2.524 -11.927 1.00 82.69 96 LYS A O 1
ATOM 759 N N . ASP A 1 97 ? 22.065 -2.296 -11.534 1.00 79.88 97 ASP A N 1
ATOM 760 C CA . ASP A 1 97 ? 21.671 -1.869 -12.886 1.00 79.88 97 ASP A CA 1
ATOM 761 C C . ASP A 1 97 ? 21.407 -0.353 -13.000 1.00 79.88 97 ASP A C 1
ATOM 763 O O . ASP A 1 97 ? 21.073 0.158 -14.069 1.00 79.88 97 ASP A O 1
ATOM 767 N N . GLY A 1 98 ? 21.588 0.393 -11.904 1.00 78.38 98 GLY A N 1
ATOM 768 C CA . GLY A 1 98 ? 21.403 1.842 -11.848 1.00 78.38 98 GLY A CA 1
ATOM 769 C C . GLY A 1 98 ? 19.977 2.283 -11.494 1.00 78.38 98 GLY A C 1
ATOM 770 O O . GLY A 1 98 ? 19.041 1.491 -11.370 1.00 78.38 98 GLY A O 1
ATOM 771 N N . VAL A 1 99 ? 19.808 3.591 -11.281 1.00 79.69 99 VAL A N 1
ATOM 772 C CA . VAL A 1 99 ? 18.541 4.180 -10.818 1.00 79.69 99 VAL A CA 1
ATOM 773 C C . VAL A 1 99 ? 17.749 4.726 -12.002 1.00 79.69 99 VAL A C 1
ATOM 775 O O . VAL A 1 99 ? 18.185 5.665 -12.665 1.00 79.69 99 VAL A O 1
ATOM 778 N N . SER A 1 100 ? 16.545 4.194 -12.223 1.00 85.44 100 SER A N 1
ATOM 779 C CA . SER A 1 100 ? 15.551 4.812 -13.106 1.00 85.44 100 SER A CA 1
ATOM 780 C C . SER A 1 100 ? 14.507 5.582 -12.296 1.00 85.44 100 SER A C 1
ATOM 782 O O . SER A 1 100 ? 14.202 5.237 -11.150 1.00 85.44 100 SER A O 1
ATOM 784 N N . PHE A 1 101 ? 13.923 6.620 -12.900 1.00 88.00 101 PHE A N 1
ATOM 785 C CA . PHE A 1 101 ? 12.875 7.427 -12.263 1.00 88.00 101 PHE A CA 1
ATOM 786 C C . PHE A 1 101 ? 11.687 6.570 -11.791 1.00 88.00 101 PHE A C 1
ATOM 788 O O . PHE A 1 101 ? 11.167 6.759 -10.693 1.00 88.00 101 PHE A O 1
ATOM 795 N N . ILE A 1 102 ? 11.298 5.581 -12.598 1.00 87.12 102 ILE A N 1
ATOM 796 C CA . ILE A 1 102 ? 10.186 4.675 -12.301 1.00 87.12 102 ILE A CA 1
ATOM 797 C C . ILE A 1 102 ? 10.516 3.736 -11.136 1.00 87.12 102 ILE A C 1
ATOM 799 O O . ILE A 1 102 ? 9.688 3.569 -10.243 1.00 87.12 102 ILE A O 1
ATOM 803 N N . LEU A 1 103 ? 11.736 3.194 -11.069 1.00 87.44 103 LEU A N 1
ATOM 804 C CA . LEU A 1 103 ? 12.158 2.366 -9.936 1.00 87.44 103 LEU A CA 1
ATOM 805 C C . LEU A 1 103 ? 12.204 3.188 -8.641 1.00 87.44 103 LEU A C 1
ATOM 807 O O . LEU A 1 103 ? 11.790 2.704 -7.587 1.00 87.44 103 LEU A O 1
ATOM 811 N N . PHE A 1 104 ? 12.651 4.446 -8.718 1.00 88.81 104 PHE A N 1
ATOM 812 C CA . PHE A 1 104 ? 12.630 5.364 -7.578 1.00 88.81 104 PHE A CA 1
ATOM 813 C C . PHE A 1 104 ? 11.199 5.644 -7.102 1.00 88.81 104 PHE A C 1
ATOM 815 O O . PHE A 1 104 ? 10.928 5.585 -5.902 1.00 88.81 104 PHE A O 1
ATOM 822 N N . ALA A 1 105 ? 10.259 5.859 -8.026 1.00 90.62 105 ALA A N 1
ATOM 823 C CA . ALA A 1 105 ? 8.847 6.025 -7.695 1.00 90.62 105 ALA A CA 1
ATOM 824 C C . ALA A 1 105 ? 8.258 4.784 -6.997 1.00 90.62 105 ALA A C 1
ATOM 826 O O . ALA A 1 105 ? 7.540 4.925 -6.002 1.00 90.62 105 ALA A O 1
ATOM 827 N N . VAL A 1 106 ? 8.591 3.569 -7.454 1.00 90.50 106 VAL A N 1
ATOM 828 C CA . VAL A 1 106 ? 8.153 2.329 -6.784 1.00 90.50 106 VAL A CA 1
ATOM 829 C C . VAL A 1 106 ? 8.742 2.233 -5.376 1.00 90.50 106 VAL A C 1
ATOM 831 O O . VAL A 1 106 ? 8.021 1.904 -4.435 1.00 90.50 106 VAL A O 1
ATOM 834 N N . LEU A 1 107 ? 10.021 2.574 -5.203 1.00 91.38 107 LEU A N 1
ATOM 835 C CA . LEU A 1 107 ? 10.704 2.536 -3.911 1.00 91.38 107 LEU A CA 1
ATOM 836 C C . LEU A 1 107 ? 10.080 3.504 -2.895 1.00 91.38 107 LEU A C 1
ATOM 838 O O . LEU A 1 107 ? 9.791 3.114 -1.760 1.00 91.38 107 LEU A O 1
ATOM 842 N N . VAL A 1 108 ? 9.789 4.739 -3.315 1.00 92.81 108 VAL A N 1
ATOM 843 C CA . VAL A 1 108 ? 9.080 5.731 -2.489 1.00 92.81 108 VAL A CA 1
ATOM 844 C C . VAL A 1 108 ? 7.674 5.243 -2.136 1.00 92.81 108 VAL A C 1
ATOM 846 O O . VAL A 1 108 ? 7.260 5.339 -0.979 1.00 92.81 108 VAL A O 1
ATOM 849 N N . THR A 1 109 ? 6.954 4.666 -3.101 1.00 92.56 109 THR A N 1
ATOM 850 C CA . THR A 1 109 ? 5.596 4.144 -2.881 1.00 92.56 109 THR A CA 1
ATOM 851 C C . THR A 1 109 ? 5.602 2.957 -1.914 1.00 92.56 109 THR A C 1
ATOM 853 O O . THR A 1 109 ? 4.743 2.885 -1.036 1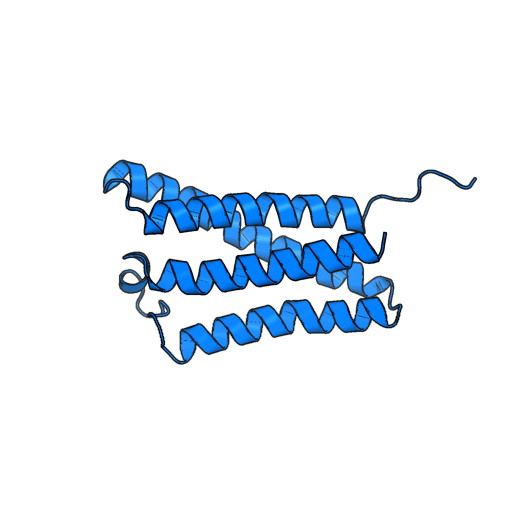.00 92.56 109 THR A O 1
ATOM 856 N N . CYS A 1 110 ? 6.601 2.071 -1.997 1.00 92.25 110 CYS A N 1
ATOM 857 C CA . CYS A 1 110 ? 6.795 0.975 -1.046 1.00 92.25 110 CYS A CA 1
ATOM 858 C C . CYS A 1 110 ? 7.051 1.500 0.369 1.00 92.25 110 CYS A C 1
ATOM 860 O O . CYS A 1 110 ? 6.403 1.056 1.317 1.00 92.25 110 CYS A O 1
ATOM 862 N N . GLY A 1 111 ? 7.955 2.474 0.514 1.00 91.50 111 GLY A N 1
ATOM 863 C CA . GLY A 1 111 ? 8.249 3.101 1.804 1.00 91.50 111 GLY A CA 1
ATOM 864 C C . GLY A 1 111 ? 7.013 3.762 2.419 1.00 91.50 111 GLY A C 1
ATOM 865 O O . GLY A 1 111 ? 6.689 3.519 3.583 1.00 91.50 111 GLY A O 1
ATOM 866 N N . ALA A 1 112 ? 6.263 4.5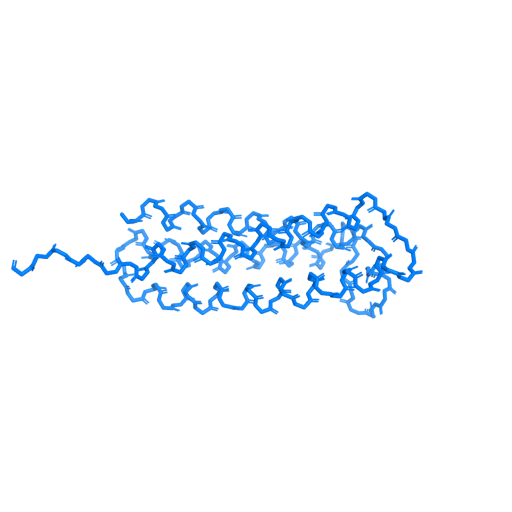28 1.622 1.00 93.31 112 ALA A N 1
ATOM 867 C CA . ALA A 1 112 ? 4.991 5.113 2.042 1.00 93.31 112 ALA A CA 1
ATOM 868 C C . ALA A 1 112 ? 3.970 4.032 2.439 1.00 93.31 112 ALA A C 1
ATOM 870 O O . ALA A 1 112 ? 3.303 4.167 3.466 1.00 93.31 112 ALA A O 1
ATOM 871 N N . GLY A 1 113 ? 3.887 2.937 1.677 1.00 90.00 113 GLY A N 1
ATOM 872 C CA . GLY A 1 113 ? 3.045 1.779 1.973 1.00 90.00 113 GLY A CA 1
ATOM 873 C C . GLY A 1 113 ? 3.365 1.161 3.332 1.00 90.00 113 GLY A C 1
ATOM 874 O O . GLY A 1 113 ? 2.461 0.967 4.145 1.00 90.00 113 GLY A O 1
ATOM 875 N N . ILE A 1 114 ? 4.643 0.922 3.633 1.00 91.62 114 ILE A N 1
ATOM 876 C CA . ILE A 1 114 ? 5.092 0.393 4.932 1.00 91.62 114 ILE A CA 1
ATOM 877 C C . ILE A 1 114 ? 4.676 1.334 6.068 1.00 91.62 114 ILE A C 1
ATOM 879 O O . ILE A 1 114 ? 4.059 0.894 7.039 1.00 91.62 114 ILE A O 1
ATOM 883 N N . ILE A 1 115 ? 4.950 2.636 5.930 1.00 92.94 115 ILE A N 1
ATOM 884 C CA . ILE A 1 115 ? 4.623 3.639 6.954 1.00 92.94 115 ILE A CA 1
ATOM 885 C C . ILE A 1 115 ? 3.114 3.686 7.204 1.00 92.94 115 ILE A C 1
ATOM 887 O O . ILE A 1 115 ? 2.682 3.621 8.354 1.00 92.94 115 ILE A O 1
ATOM 891 N N . ILE A 1 116 ? 2.300 3.761 6.149 1.00 91.88 116 ILE A N 1
ATOM 892 C CA . ILE A 1 116 ? 0.841 3.846 6.276 1.00 91.88 116 ILE A CA 1
ATOM 893 C C . ILE A 1 116 ? 0.261 2.580 6.909 1.00 91.88 116 ILE A C 1
ATOM 895 O O . ILE A 1 116 ? -0.599 2.690 7.784 1.00 91.88 116 ILE A O 1
ATOM 899 N N . ASN A 1 117 ? 0.743 1.392 6.532 1.00 89.50 117 ASN A N 1
ATOM 900 C CA . ASN A 1 117 ? 0.279 0.142 7.135 1.00 89.50 117 ASN A CA 1
ATOM 901 C C . ASN A 1 117 ? 0.692 0.044 8.618 1.00 89.50 117 ASN A C 1
ATOM 903 O O . ASN A 1 117 ? -0.135 -0.309 9.459 1.00 89.50 117 ASN A O 1
ATOM 907 N N . LEU A 1 118 ? 1.903 0.476 8.996 1.00 89.38 118 LEU A N 1
ATOM 908 C CA . LEU A 1 118 ? 2.304 0.583 10.408 1.00 89.38 118 LEU A CA 1
ATOM 909 C C . LEU A 1 118 ? 1.424 1.578 11.181 1.00 89.38 118 LEU A C 1
ATOM 911 O O . LEU A 1 118 ? 0.892 1.249 12.245 1.00 89.38 118 LEU A O 1
ATOM 915 N N . MET A 1 119 ? 1.212 2.779 10.634 1.00 89.25 119 MET A N 1
ATOM 916 C CA . MET A 1 119 ? 0.320 3.788 11.219 1.00 89.25 119 MET A CA 1
ATOM 917 C C . MET A 1 119 ? -1.108 3.259 11.377 1.00 89.25 119 MET A C 1
ATOM 919 O O . MET A 1 119 ? -1.767 3.581 12.371 1.00 89.25 119 MET A O 1
ATOM 923 N N . TRP A 1 1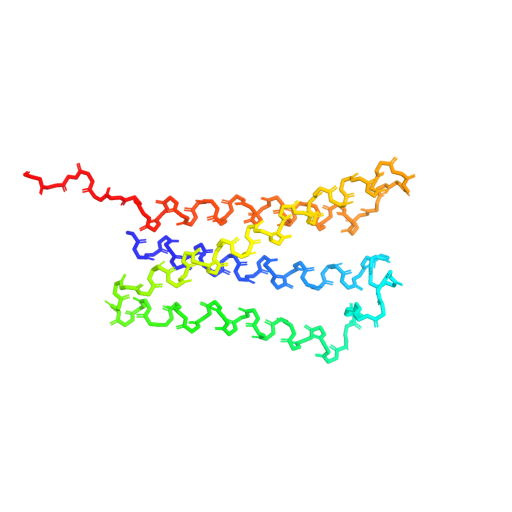20 ? -1.576 2.428 10.441 1.00 90.19 120 TRP A N 1
ATOM 924 C CA . TRP A 1 120 ? -2.870 1.763 10.521 1.00 90.19 120 TRP A CA 1
ATOM 925 C C . TRP A 1 120 ? -2.951 0.830 11.734 1.00 90.19 120 TRP A C 1
ATOM 927 O O . TRP A 1 120 ? -3.904 0.951 12.504 1.00 90.19 120 TRP A O 1
ATOM 937 N N . TYR A 1 121 ? -1.944 -0.022 11.981 1.00 86.25 121 TYR A N 1
ATOM 938 C CA . TYR A 1 121 ? -1.914 -0.893 13.168 1.00 86.25 121 TYR A CA 1
ATOM 939 C C . TYR A 1 121 ? -1.971 -0.090 14.464 1.00 86.25 121 TYR A C 1
ATOM 941 O O . TYR A 1 121 ? -2.802 -0.368 15.332 1.00 86.25 121 TYR A O 1
ATOM 949 N N . PHE A 1 122 ? -1.147 0.955 14.579 1.00 86.19 122 PHE A N 1
ATOM 950 C CA . PHE A 1 122 ? -1.202 1.838 15.740 1.00 86.19 122 PHE A CA 1
ATOM 951 C C . PHE A 1 122 ? -2.574 2.506 15.864 1.00 86.19 122 PHE A C 1
ATOM 953 O O . PHE A 1 122 ? -3.114 2.595 16.959 1.00 86.19 122 PHE A O 1
ATOM 960 N N . ALA A 1 123 ? -3.192 2.953 14.771 1.00 85.25 123 ALA A N 1
ATOM 961 C CA . ALA A 1 123 ? -4.511 3.579 14.820 1.00 85.25 123 ALA A CA 1
ATOM 962 C C . ALA A 1 123 ? -5.643 2.604 15.189 1.00 85.25 123 ALA A C 1
ATOM 964 O O . ALA A 1 123 ? -6.591 3.019 15.862 1.00 85.25 123 ALA A O 1
ATOM 965 N N . ALA A 1 124 ? -5.550 1.346 14.754 1.00 83.00 124 ALA A N 1
ATOM 966 C CA . ALA A 1 124 ? -6.550 0.305 14.976 1.00 83.00 124 ALA A CA 1
ATOM 967 C C . ALA A 1 124 ? -6.466 -0.311 16.383 1.00 83.00 124 ALA A C 1
ATOM 969 O O . ALA A 1 124 ? -7.502 -0.579 16.993 1.00 83.00 124 ALA A O 1
ATOM 970 N N . PHE A 1 125 ? -5.250 -0.494 16.912 1.00 81.56 125 PHE A N 1
ATOM 971 C CA . PHE A 1 125 ? -4.995 -1.164 18.194 1.00 81.56 125 PHE A CA 1
ATOM 972 C C . PHE A 1 125 ? -4.576 -0.232 19.328 1.00 81.56 125 PHE A C 1
ATOM 974 O O . PHE A 1 125 ? -4.310 -0.703 20.432 1.00 81.56 125 PHE A O 1
ATOM 981 N N . ARG A 1 126 ? -4.543 1.088 19.115 1.00 76.12 126 ARG A N 1
ATOM 982 C CA . ARG A 1 126 ? -4.375 2.039 20.219 1.00 76.12 126 ARG A CA 1
ATOM 983 C C . ARG A 1 126 ? -5.585 1.947 21.144 1.00 76.12 126 ARG A C 1
ATOM 985 O O . ARG A 1 126 ? -6.592 2.622 20.945 1.00 76.12 126 ARG A O 1
ATOM 992 N N . THR A 1 127 ? -5.459 1.097 22.159 1.00 53.44 127 THR A N 1
ATOM 993 C CA . THR A 1 127 ? -6.360 0.970 23.300 1.00 53.44 127 THR A CA 1
ATOM 994 C C . THR A 1 127 ? -6.631 2.357 23.871 1.00 53.44 127 THR A C 1
ATOM 996 O O . THR A 1 127 ? -5.697 3.131 24.103 1.00 53.44 127 THR A O 1
ATOM 999 N N . ASN A 1 128 ? -7.907 2.684 24.095 1.00 50.84 128 ASN A N 1
ATOM 1000 C CA . ASN A 1 128 ? -8.283 3.801 24.957 1.00 50.84 128 ASN A CA 1
ATOM 1001 C C . ASN A 1 128 ? -7.700 3.516 26.341 1.00 50.84 128 ASN A C 1
ATOM 1003 O O . ASN A 1 128 ? -8.314 2.825 27.145 1.00 50.84 128 ASN A O 1
ATOM 1007 N N . ARG A 1 129 ? -6.500 4.021 26.622 1.00 44.38 129 ARG A N 1
ATOM 1008 C CA . ARG A 1 129 ? -5.854 3.876 27.927 1.00 44.38 129 ARG A CA 1
ATOM 1009 C C . ARG A 1 129 ? -6.463 4.820 28.979 1.00 44.38 129 ARG A C 1
ATOM 1011 O O . ARG A 1 129 ? -5.748 5.254 29.867 1.00 44.38 129 ARG A O 1
ATOM 1018 N N . LEU A 1 130 ? -7.749 5.170 28.856 1.00 49.19 130 LEU A N 1
ATOM 1019 C CA . LEU A 1 130 ? -8.490 6.024 29.788 1.00 49.19 130 LEU A CA 1
ATOM 1020 C C . LEU A 1 130 ? -9.993 5.704 29.734 1.00 49.19 130 LEU A C 1
ATOM 1022 O O . LEU A 1 130 ? -10.708 6.193 28.859 1.00 49.19 130 LEU A O 1
ATOM 1026 N N . LYS A 1 131 ? -10.432 4.856 30.664 1.00 41.03 131 LYS A N 1
ATOM 1027 C CA . LYS A 1 131 ? -11.591 5.046 31.555 1.00 41.03 131 L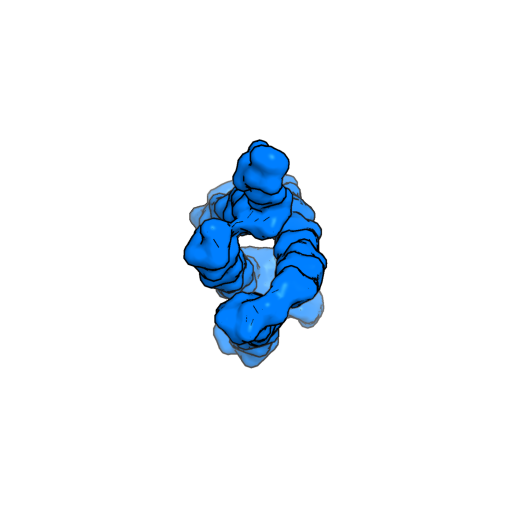YS A CA 1
ATOM 1028 C C . LYS A 1 131 ? -11.670 3.807 32.460 1.00 41.03 131 LYS A C 1
ATOM 1030 O O . LYS A 1 131 ? -12.426 2.881 32.185 1.00 41.03 131 LYS A O 1
ATOM 1035 N N . SER A 1 132 ? -10.785 3.778 33.458 1.00 38.59 132 SER A N 1
ATOM 1036 C CA . SER A 1 132 ? -11.094 3.184 34.763 1.00 38.59 132 SER A CA 1
ATOM 1037 C C . SER A 1 132 ? -11.655 4.287 35.645 1.00 38.59 132 SER A C 1
ATOM 1039 O O . SER A 1 132 ? -11.322 5.462 35.361 1.00 38.59 132 SER A O 1
#

Nearest PDB structures (foldseek):
  6n63-assembly1_A-2  TM=5.387E-01  e=7.725E+00  Bacillus thermotolerans

Foldseek 3Di:
DLVLLLVLLVLLLVLVLVLLQLCLVDPVQVVDPPRDHHPDPVSVVVNVVSCCQSVVLNVVVVVPPLVSLVSVLVVLVVQLVVLVVLLVVLVVVCVPPNDDPSSVVSNVSSVVSNVSSVSSCCVSPVPPPDDD

InterPro domains:
  IPR020204 Uncharacterised protein family, YxaJ [PF17369] (2-128)